Protein AF-A0ABD7A710-F1 (afdb_monomer)

Mean predicted aligned error: 5.34 Å

Foldseek 3Di:
DDDDPDQPVVLCVVQVVLLVLLVCLQPDDDVVLPRDRDNVSVVLSVCCRPVVDDDDSDPVVSDDDD

pLDDT: mean 88.85, std 14.99, range [42.16, 98.25]

Solvent-accessible surface area (backbone atoms only — not comparable to full-atom values): 4151 Å² total; per-residue (Å²): 134,90,80,67,97,73,60,62,61,63,57,51,67,77,38,44,70,39,53,53,52,18,53,46,38,44,72,44,68,39,74,90,80,71,39,69,52,42,52,65,60,42,49,45,53,48,37,33,66,76,71,67,47,84,65,85,88,53,60,79,78,72,60,80,83,129

Organism: NCBI:txid111844

Radius of gyration: 13.43 Å; Cα contacts (8 Å, |Δi|>4): 58; chains: 1; bounding box: 37×26×33 Å

Secondary structure (DSSP, 8-state):
--S-TTS-HHHHHHHHHHHHHHHHHHH--BGGGTB----HHHHHHHHHHHT-------GGGGPPP-

Sequence (66 aa):
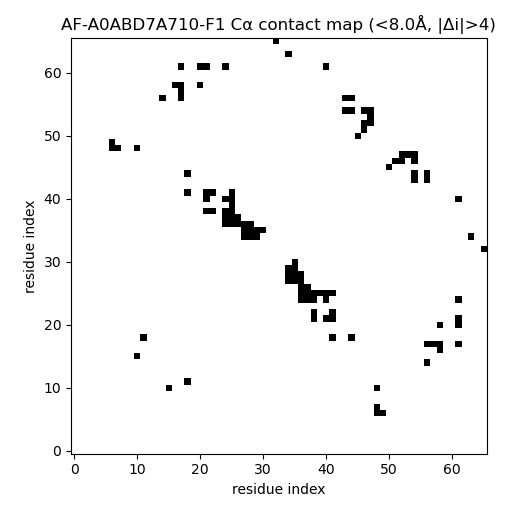MLGFKKINSQMFAEHSLYFINALVRANYENLREGVFATDEYLVQFLENLLLSETHLLRNRDLRIRE

Structure (mmCIF, N/CA/C/O backbone):
data_AF-A0ABD7A710-F1
#
_entry.id   AF-A0ABD7A710-F1
#
loop_
_atom_site.group_PDB
_atom_site.id
_atom_site.type_symbol
_atom_site.label_atom_id
_atom_site.label_alt_id
_atom_site.label_comp_id
_atom_site.label_asym_id
_atom_site.label_entity_id
_atom_site.label_seq_id
_atom_site.pdbx_PDB_ins_code
_atom_site.Cartn_x
_atom_site.Cartn_y
_atom_site.Cartn_z
_atom_site.occupancy
_atom_site.B_iso_or_equiv
_atom_site.auth_seq_id
_atom_site.auth_comp_id
_atom_site.auth_asym_id
_atom_site.auth_atom_id
_atom_site.pdbx_PDB_model_num
ATOM 1 N N . MET A 1 1 ? -18.291 18.447 5.473 1.00 42.16 1 MET A N 1
ATOM 2 C CA . MET A 1 1 ? -17.097 17.581 5.383 1.00 42.16 1 MET A CA 1
ATOM 3 C C . MET A 1 1 ? -17.583 16.139 5.452 1.00 42.16 1 MET A C 1
ATOM 5 O O . MET A 1 1 ? -17.918 15.659 6.530 1.00 42.16 1 MET A O 1
ATOM 9 N N . LEU A 1 2 ? -17.798 15.518 4.289 1.00 45.44 2 LEU A N 1
ATOM 10 C CA . LEU A 1 2 ? -18.331 14.159 4.195 1.00 45.44 2 LEU A CA 1
ATOM 11 C C . LEU A 1 2 ? -17.234 13.155 4.571 1.00 45.44 2 LEU A C 1
ATOM 13 O O . LEU A 1 2 ? -16.274 12.978 3.837 1.00 45.44 2 LEU A O 1
ATOM 17 N N . GLY A 1 3 ? -17.415 12.534 5.737 1.00 48.38 3 GLY A N 1
ATOM 18 C CA . GLY A 1 3 ? -17.317 11.083 5.857 1.00 48.38 3 GLY A CA 1
ATOM 19 C C . GLY A 1 3 ? -15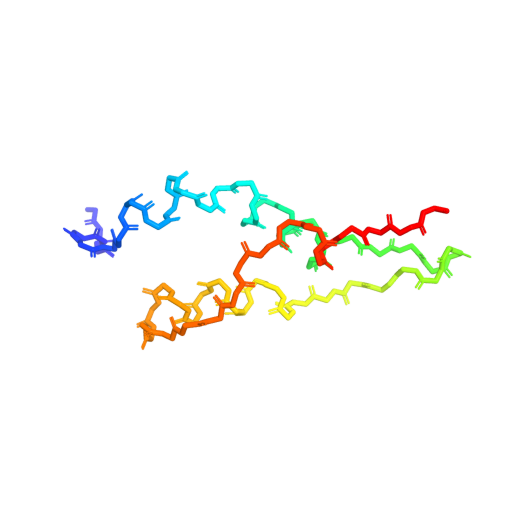.947 10.452 6.049 1.00 48.38 3 GLY A C 1
ATOM 20 O O . GLY A 1 3 ? -15.606 9.631 5.231 1.00 48.38 3 GLY A O 1
ATOM 21 N N . PHE A 1 4 ? -15.251 10.694 7.167 1.00 57.12 4 PHE A N 1
ATOM 22 C CA . PHE A 1 4 ? -14.247 9.747 7.706 1.00 57.12 4 PHE A CA 1
ATOM 23 C C . PHE A 1 4 ? -14.150 9.824 9.236 1.00 57.12 4 PHE A C 1
ATOM 25 O O . PHE A 1 4 ? -13.070 9.827 9.817 1.00 57.12 4 PHE A O 1
ATOM 32 N N . LYS A 1 5 ? -15.287 9.915 9.936 1.00 51.28 5 LYS A N 1
ATOM 33 C CA . LYS A 1 5 ? -15.315 10.207 11.385 1.00 51.28 5 LYS A CA 1
ATOM 34 C C . LYS A 1 5 ? -14.712 9.094 12.269 1.00 51.28 5 LYS A C 1
ATOM 36 O O . LYS A 1 5 ? -14.663 9.261 13.483 1.00 51.28 5 LYS A O 1
ATOM 41 N N . LYS A 1 6 ? -14.280 7.974 11.675 1.00 55.12 6 LYS A N 1
ATOM 42 C CA . LYS A 1 6 ? -13.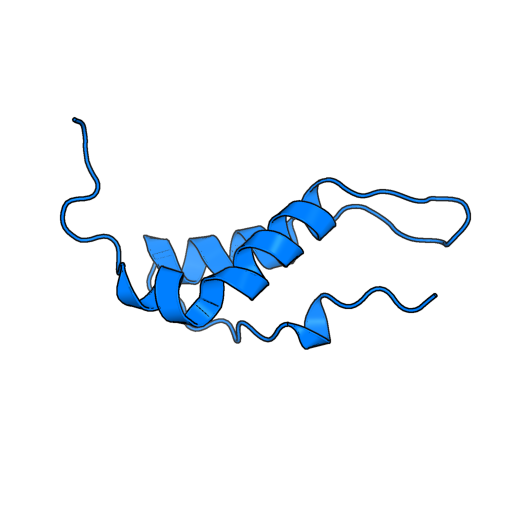645 6.834 12.353 1.00 55.12 6 LYS A CA 1
ATOM 43 C C . LYS A 1 6 ? -12.790 5.953 11.425 1.00 55.12 6 LYS A C 1
ATOM 45 O O . LYS A 1 6 ? -12.619 4.776 11.716 1.00 55.12 6 LYS A O 1
ATOM 50 N N . ILE A 1 7 ? -12.263 6.478 10.312 1.00 58.75 7 ILE A N 1
ATOM 51 C CA . ILE A 1 7 ? -11.178 5.735 9.651 1.00 58.75 7 ILE A CA 1
ATOM 52 C C . ILE A 1 7 ? -9.997 5.739 10.615 1.00 58.75 7 ILE A C 1
ATOM 54 O O . ILE A 1 7 ? -9.697 6.778 11.201 1.00 58.75 7 ILE A O 1
ATOM 58 N N . ASN A 1 8 ? -9.410 4.563 10.825 1.00 64.19 8 ASN A N 1
ATOM 59 C CA . ASN A 1 8 ? -8.378 4.277 11.813 1.00 64.19 8 ASN A CA 1
ATOM 60 C C . ASN A 1 8 ? -7.165 5.211 11.611 1.00 64.19 8 ASN A C 1
ATOM 62 O O . ASN A 1 8 ? -6.212 4.878 10.912 1.00 64.19 8 ASN A O 1
ATOM 66 N N . SER A 1 9 ? -7.202 6.413 12.197 1.00 71.88 9 SER A N 1
ATOM 67 C CA . SER 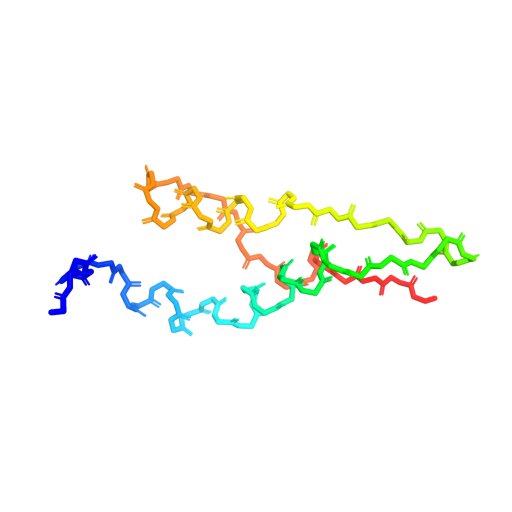A 1 9 ? -6.134 7.419 12.084 1.00 71.88 9 SER A CA 1
ATOM 68 C C . SER A 1 9 ? -4.800 6.873 12.584 1.00 71.88 9 SER A C 1
ATOM 70 O O . SER A 1 9 ? -3.742 7.256 12.094 1.00 71.88 9 SER A O 1
ATOM 72 N N . GLN A 1 10 ? -4.871 5.925 13.516 1.00 83.94 10 GLN A N 1
ATOM 73 C CA . GLN A 1 10 ? -3.744 5.171 14.027 1.00 83.94 10 GLN A CA 1
ATOM 74 C C . GLN A 1 10 ? -3.062 4.321 12.943 1.00 83.94 10 GLN A C 1
ATOM 76 O O . GLN A 1 10 ? -1.844 4.360 12.838 1.00 83.94 10 GLN A O 1
ATOM 81 N N . MET A 1 11 ? -3.819 3.652 12.067 1.00 85.50 11 MET A N 1
ATOM 82 C CA . MET A 1 11 ? -3.260 2.847 10.971 1.00 85.50 11 MET A CA 1
ATOM 83 C C . MET A 1 11 ? -2.514 3.724 9.955 1.00 85.50 11 MET A C 1
ATOM 85 O O . MET A 1 11 ? -1.403 3.392 9.547 1.00 85.50 11 MET A O 1
ATOM 89 N N . PHE A 1 12 ? -3.061 4.901 9.627 1.00 85.00 12 PHE A N 1
ATOM 90 C CA . PHE A 1 12 ? -2.346 5.890 8.812 1.00 85.00 12 PHE A CA 1
ATOM 91 C C . PHE A 1 12 ? -1.082 6.415 9.497 1.00 85.00 12 PHE A C 1
ATOM 93 O O . PHE A 1 12 ? -0.063 6.579 8.833 1.00 85.00 12 PHE A O 1
ATOM 100 N N . ALA A 1 13 ? -1.125 6.683 10.804 1.00 87.50 13 ALA A N 1
ATOM 101 C CA . ALA A 1 13 ? 0.047 7.145 11.542 1.00 87.50 13 ALA A CA 1
ATOM 102 C C . ALA A 1 13 ? 1.159 6.080 11.558 1.00 87.50 13 ALA A C 1
ATOM 104 O O . ALA A 1 13 ? 2.313 6.393 11.265 1.00 87.50 13 ALA A O 1
ATOM 105 N N . GLU A 1 14 ? 0.799 4.822 11.823 1.00 92.75 14 GLU A N 1
ATOM 106 C CA . GLU A 1 14 ? 1.718 3.681 11.914 1.00 92.75 14 GLU A CA 1
ATOM 107 C C . GLU A 1 14 ? 2.304 3.274 10.550 1.00 92.75 14 GLU A C 1
ATOM 109 O O . GLU A 1 14 ? 3.479 2.914 10.462 1.00 92.75 14 GLU A O 1
ATOM 114 N N . HIS A 1 15 ? 1.522 3.379 9.469 1.00 95.12 15 HIS A N 1
ATOM 115 C CA . HIS A 1 15 ? 1.899 2.907 8.130 1.00 95.12 15 HIS A CA 1
ATOM 116 C C . HIS A 1 15 ? 2.016 4.018 7.072 1.00 95.12 15 HIS A C 1
ATOM 118 O O . HIS A 1 15 ? 2.011 3.738 5.873 1.00 95.12 15 HIS A O 1
ATOM 124 N N . SER A 1 16 ? 2.187 5.274 7.488 1.00 95.00 16 SER A N 1
ATOM 125 C CA . SER A 1 16 ? 2.298 6.439 6.591 1.00 95.00 16 SER A CA 1
ATOM 126 C C . SER A 1 16 ? 3.347 6.263 5.485 1.00 95.00 16 SER A C 1
ATOM 128 O O . SER A 1 16 ? 3.048 6.452 4.307 1.00 95.00 16 SER A O 1
ATOM 130 N N . LEU A 1 17 ? 4.564 5.838 5.840 1.00 96.69 17 LEU A N 1
ATOM 131 C CA . LEU A 1 17 ? 5.639 5.613 4.868 1.00 96.69 17 LEU A CA 1
ATOM 132 C C . LEU A 1 17 ? 5.311 4.480 3.884 1.00 96.69 17 LEU A C 1
ATOM 134 O O . LEU A 1 17 ? 5.631 4.587 2.703 1.00 96.69 17 LEU A O 1
ATOM 138 N N . TYR A 1 18 ? 4.641 3.422 4.353 1.00 97.62 18 TYR A N 1
ATOM 139 C CA . TYR A 1 18 ? 4.204 2.327 3.4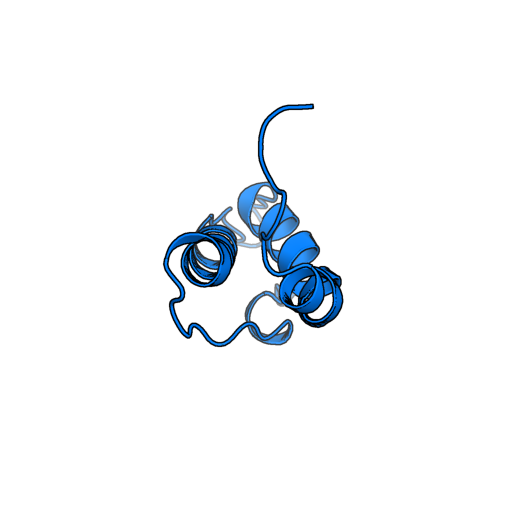85 1.00 97.62 18 TYR A CA 1
ATOM 140 C C . TYR A 1 18 ? 3.206 2.837 2.449 1.00 97.62 18 TYR A C 1
ATOM 142 O O . TYR A 1 18 ? 3.367 2.556 1.268 1.00 97.62 18 TYR A O 1
ATOM 150 N N . PHE A 1 19 ? 2.221 3.634 2.872 1.00 96.81 19 PHE A N 1
ATOM 151 C CA . PHE A 1 19 ? 1.236 4.227 1.971 1.00 96.81 19 PHE A CA 1
ATOM 152 C C . PHE A 1 19 ? 1.888 5.113 0.901 1.00 96.81 19 PHE A C 1
ATOM 154 O O . PHE A 1 19 ? 1.579 4.985 -0.281 1.00 96.81 19 PHE A O 1
ATOM 161 N N . ILE A 1 20 ? 2.844 5.963 1.288 1.00 96.56 20 ILE A N 1
ATOM 162 C CA . ILE A 1 20 ? 3.582 6.809 0.336 1.00 96.56 20 ILE A CA 1
ATOM 163 C C . ILE A 1 20 ? 4.369 5.946 -0.656 1.00 96.56 20 ILE A C 1
ATOM 165 O O . ILE A 1 20 ? 4.290 6.164 -1.863 1.00 96.56 20 ILE A O 1
ATOM 169 N N . ASN A 1 21 ? 5.088 4.935 -0.169 1.00 97.56 21 ASN A N 1
ATOM 170 C CA . ASN A 1 21 ? 5.827 4.018 -1.033 1.00 97.56 21 ASN A CA 1
ATOM 171 C C . ASN A 1 21 ? 4.886 3.237 -1.962 1.00 97.56 21 ASN A C 1
ATOM 173 O O . ASN A 1 21 ? 5.233 2.997 -3.116 1.00 97.56 21 ASN A O 1
ATOM 177 N N . ALA A 1 22 ? 3.693 2.866 -1.494 1.00 98.06 22 ALA A N 1
ATOM 178 C CA . ALA A 1 22 ? 2.690 2.176 -2.296 1.00 98.06 22 ALA A CA 1
ATOM 179 C C . ALA A 1 22 ? 2.184 3.074 -3.431 1.00 98.06 22 ALA A C 1
ATOM 181 O O . ALA A 1 22 ? 2.081 2.619 -4.566 1.00 98.06 22 ALA A O 1
ATOM 182 N N . LEU A 1 23 ? 1.965 4.366 -3.163 1.00 98.00 23 LEU A N 1
ATOM 183 C CA . LEU A 1 23 ? 1.638 5.347 -4.202 1.00 98.00 23 LEU A CA 1
ATOM 184 C C . LEU A 1 23 ? 2.762 5.492 -5.231 1.00 98.00 23 LEU A C 1
ATOM 186 O O . LEU A 1 23 ? 2.476 5.568 -6.425 1.00 98.00 23 LEU A O 1
ATOM 190 N N . VAL A 1 24 ? 4.026 5.493 -4.798 1.00 97.12 24 VAL A N 1
ATOM 191 C CA . VAL A 1 24 ? 5.168 5.491 -5.725 1.00 97.12 24 VAL A CA 1
ATOM 192 C C . VAL A 1 24 ? 5.144 4.229 -6.582 1.00 97.12 24 VAL A C 1
ATOM 194 O O . VAL A 1 24 ? 5.210 4.337 -7.799 1.00 97.12 24 VAL A O 1
ATOM 197 N N . ARG A 1 25 ? 4.977 3.040 -5.992 1.00 97.75 25 ARG A N 1
ATOM 198 C CA . ARG A 1 25 ? 4.907 1.776 -6.747 1.00 97.75 25 ARG A CA 1
ATOM 199 C C . ARG A 1 25 ? 3.732 1.719 -7.724 1.00 97.75 25 ARG A C 1
ATOM 201 O O . ARG A 1 25 ? 3.898 1.150 -8.796 1.00 97.75 25 ARG A O 1
ATOM 208 N N . ALA A 1 26 ? 2.606 2.348 -7.399 1.00 98.12 26 ALA A N 1
ATOM 209 C CA . ALA A 1 26 ? 1.442 2.422 -8.279 1.00 98.12 26 ALA A CA 1
ATOM 210 C C . ALA A 1 26 ? 1.620 3.386 -9.464 1.00 98.12 26 ALA A C 1
ATOM 212 O O . ALA A 1 26 ? 0.928 3.238 -10.465 1.00 98.12 26 ALA A O 1
ATOM 213 N N . ASN A 1 27 ? 2.525 4.369 -9.367 1.00 97.44 27 ASN A N 1
ATOM 214 C CA . ASN A 1 27 ? 2.673 5.428 -10.376 1.00 97.44 27 ASN A CA 1
ATOM 215 C C . ASN A 1 27 ? 4.060 5.488 -11.037 1.00 97.44 27 ASN A C 1
ATOM 217 O O . ASN A 1 27 ? 4.254 6.260 -11.974 1.00 97.44 27 ASN A O 1
ATOM 221 N N . TYR A 1 28 ? 5.035 4.722 -10.553 1.00 96.06 28 TYR A N 1
ATOM 222 C CA . TYR A 1 28 ? 6.392 4.702 -11.085 1.00 96.06 28 TYR A CA 1
ATOM 223 C C . TYR A 1 28 ? 6.602 3.499 -12.002 1.00 96.06 28 TYR A C 1
ATOM 225 O O . TYR A 1 28 ? 6.475 2.350 -11.580 1.00 96.06 28 TYR A O 1
ATOM 233 N N . GLU A 1 29 ? 6.999 3.781 -13.240 1.00 96.25 29 GLU A N 1
ATOM 234 C CA . GLU A 1 29 ? 7.387 2.789 -14.236 1.00 96.25 29 GLU A CA 1
ATOM 235 C C . GLU A 1 29 ? 8.762 3.147 -14.811 1.00 96.25 29 GLU A C 1
ATOM 237 O O . GLU A 1 29 ? 9.037 4.300 -15.149 1.00 96.25 29 GLU A O 1
ATOM 242 N N . ASN A 1 30 ? 9.633 2.149 -14.929 1.00 95.62 30 ASN A N 1
ATOM 243 C CA . ASN A 1 30 ? 10.922 2.263 -15.594 1.00 95.62 30 ASN A CA 1
ATOM 244 C C . ASN A 1 30 ? 11.235 0.962 -16.343 1.00 95.62 30 ASN A C 1
ATOM 246 O O . ASN A 1 30 ? 11.877 0.052 -15.821 1.00 95.62 30 ASN A O 1
ATOM 250 N N . LEU A 1 31 ? 10.802 0.904 -17.604 1.00 94.56 31 LEU A N 1
ATOM 251 C CA . LEU A 1 31 ? 10.945 -0.273 -18.465 1.00 94.56 31 LEU A CA 1
ATOM 252 C C . LEU A 1 31 ? 12.403 -0.656 -18.751 1.00 94.56 31 LEU A C 1
ATOM 254 O O . LEU A 1 31 ? 12.683 -1.826 -18.997 1.00 94.56 31 LEU A O 1
ATOM 258 N N . ARG A 1 32 ? 13.332 0.309 -18.725 1.00 94.88 32 ARG A N 1
ATOM 259 C CA . ARG A 1 32 ? 14.760 0.039 -18.967 1.00 94.88 32 ARG A CA 1
ATOM 260 C C . ARG A 1 32 ? 15.370 -0.782 -17.838 1.00 94.88 32 ARG A C 1
ATOM 262 O O . ARG A 1 32 ? 16.142 -1.691 -18.108 1.00 94.88 32 ARG A O 1
ATOM 269 N N . GLU A 1 33 ? 14.947 -0.497 -16.612 1.00 93.69 33 GLU A N 1
ATOM 270 C CA . GLU A 1 33 ? 15.369 -1.201 -15.398 1.00 93.69 33 GLU A CA 1
ATOM 271 C C . GLU A 1 33 ? 14.392 -2.331 -15.008 1.00 93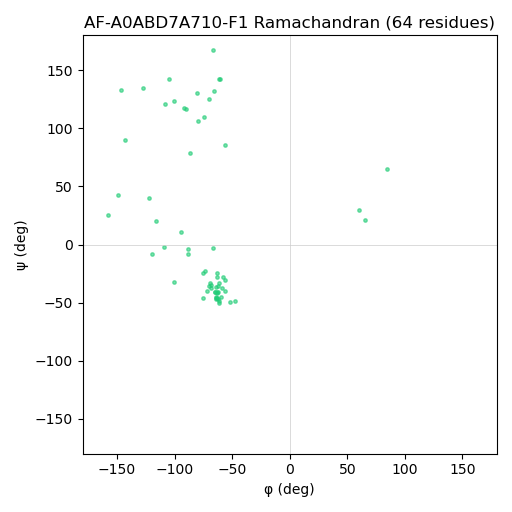.69 33 GLU A C 1
ATOM 273 O O . GLU A 1 33 ? 14.455 -2.870 -13.907 1.00 93.69 33 GLU A O 1
ATOM 278 N N . GLY A 1 34 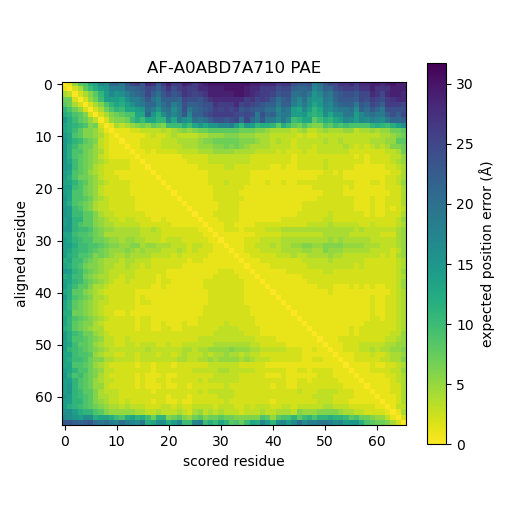? 13.448 -2.691 -15.890 1.00 94.81 34 GLY A N 1
ATOM 279 C CA . GLY A 1 34 ? 12.471 -3.760 -15.642 1.00 94.81 34 GLY A CA 1
ATOM 280 C C . GLY A 1 34 ? 11.483 -3.473 -14.506 1.00 94.81 34 GLY A C 1
ATOM 281 O O . GLY A 1 34 ? 10.901 -4.402 -13.943 1.00 94.81 34 GLY A O 1
ATOM 282 N N . VAL A 1 35 ? 11.288 -2.203 -14.147 1.00 95.19 35 VAL A N 1
ATOM 283 C CA . VAL A 1 35 ? 10.349 -1.786 -13.105 1.00 95.19 35 VAL A CA 1
ATOM 284 C C . VAL A 1 35 ? 9.000 -1.479 -13.734 1.00 95.19 35 VAL A C 1
ATOM 286 O O . VAL A 1 35 ? 8.868 -0.535 -14.511 1.00 95.19 35 VAL A O 1
ATOM 289 N N . PHE A 1 36 ? 7.987 -2.241 -13.341 1.00 96.25 36 PHE A N 1
ATOM 290 C CA . PHE A 1 36 ? 6.601 -2.022 -13.740 1.00 96.25 36 PHE A CA 1
ATOM 291 C C . PHE A 1 36 ? 5.810 -1.414 -12.584 1.00 96.25 36 PHE A C 1
ATOM 293 O O . PHE A 1 36 ? 6.014 -1.790 -11.420 1.00 96.25 36 PHE A O 1
ATOM 300 N N . ALA A 1 37 ? 4.902 -0.498 -12.914 1.00 97.06 37 ALA A N 1
ATOM 301 C CA . ALA A 1 37 ? 3.938 0.006 -11.950 1.00 97.06 37 ALA A CA 1
ATOM 302 C C . ALA A 1 37 ? 3.052 -1.145 -11.438 1.00 97.06 37 ALA A C 1
ATOM 304 O O . ALA A 1 37 ? 2.705 -2.064 -12.181 1.00 97.06 37 ALA A O 1
ATOM 305 N N . THR A 1 38 ? 2.704 -1.109 -10.154 1.00 97.81 38 THR A N 1
ATOM 306 C CA . THR A 1 38 ? 1.803 -2.082 -9.521 1.00 97.81 38 THR A CA 1
ATOM 307 C C . THR A 1 38 ? 0.982 -1.418 -8.425 1.00 97.81 38 THR A C 1
ATOM 309 O O . THR A 1 38 ? 1.516 -0.690 -7.584 1.00 97.81 38 THR A O 1
ATOM 312 N N . ASP A 1 39 ? -0.321 -1.677 -8.427 1.00 98.12 39 ASP A N 1
ATOM 313 C CA . ASP A 1 39 ? -1.276 -1.203 -7.428 1.00 98.12 39 ASP A CA 1
ATOM 314 C C . ASP A 1 39 ? -1.418 -2.152 -6.229 1.00 98.12 39 ASP A C 1
ATOM 316 O O . ASP A 1 39 ? -2.010 -1.765 -5.224 1.00 98.12 39 ASP A O 1
ATOM 320 N N . GLU A 1 40 ? -0.819 -3.344 -6.280 1.00 98.12 40 GLU A N 1
ATOM 321 C CA . GLU A 1 40 ? -0.946 -4.404 -5.272 1.00 98.12 40 GLU A CA 1
ATOM 322 C C . GLU A 1 40 ? -0.759 -3.893 -3.833 1.00 98.12 40 GLU A C 1
ATOM 324 O O . GLU A 1 40 ? -1.582 -4.144 -2.955 1.00 98.12 40 GLU A O 1
ATOM 329 N N . TYR A 1 41 ? 0.299 -3.119 -3.583 1.00 98.12 41 TYR A N 1
ATOM 330 C CA . TYR A 1 41 ? 0.596 -2.589 -2.247 1.00 98.12 41 TYR A CA 1
ATOM 331 C C . TYR A 1 41 ? -0.412 -1.531 -1.790 1.00 98.12 41 TYR A C 1
ATOM 333 O O . TYR A 1 41 ? -0.702 -1.405 -0.600 1.00 98.12 41 TYR A O 1
ATOM 341 N N . LEU A 1 42 ? -0.941 -0.751 -2.733 1.00 97.94 42 LEU A N 1
ATOM 342 C CA . LEU A 1 42 ? -1.956 0.252 -2.440 1.00 97.94 42 LEU A CA 1
ATOM 343 C C . LEU A 1 42 ? -3.293 -0.428 -2.128 1.00 97.94 42 LEU A C 1
ATOM 345 O O . LEU A 1 42 ? -3.970 -0.023 -1.185 1.00 97.94 42 LEU A O 1
ATOM 349 N N . VAL A 1 43 ? -3.628 -1.490 -2.863 1.00 98.25 43 VAL A N 1
ATOM 350 C CA . VAL A 1 43 ? -4.805 -2.329 -2.616 1.00 98.25 43 VAL A CA 1
ATOM 351 C C . VAL A 1 43 ? -4.722 -2.973 -1.231 1.00 98.25 43 VAL A C 1
ATOM 353 O O . VAL A 1 43 ? -5.627 -2.747 -0.436 1.00 98.25 43 VAL A O 1
ATOM 356 N N . GLN A 1 44 ? -3.605 -3.615 -0.867 1.00 97.75 44 GLN A N 1
ATOM 357 C CA . GLN A 1 44 ? -3.417 -4.201 0.473 1.00 97.75 44 GLN A CA 1
ATOM 358 C C . GLN A 1 44 ? -3.598 -3.176 1.605 1.00 97.75 44 GLN A C 1
ATOM 360 O O . GLN A 1 44 ? -4.192 -3.468 2.645 1.00 97.75 44 GLN A O 1
ATOM 365 N N . PHE A 1 45 ? -3.098 -1.949 1.418 1.00 96.50 45 PHE A N 1
ATOM 366 C CA . PHE A 1 45 ? -3.309 -0.874 2.386 1.00 96.50 45 PHE A CA 1
ATOM 367 C C . PHE A 1 45 ? -4.798 -0.512 2.508 1.00 96.50 45 PHE A C 1
ATOM 369 O O . PHE A 1 45 ? -5.316 -0.379 3.617 1.00 96.50 45 PHE A O 1
ATOM 376 N N . LEU A 1 46 ? -5.502 -0.355 1.383 1.00 95.12 46 LEU A N 1
ATOM 377 C CA . LEU A 1 46 ? -6.923 -0.003 1.366 1.00 95.12 46 LEU A CA 1
ATOM 378 C C . LEU A 1 46 ? -7.816 -1.129 1.901 1.00 95.12 46 LEU A C 1
ATOM 380 O O . LEU A 1 46 ? -8.792 -0.838 2.587 1.00 95.12 46 LEU A O 1
ATOM 384 N N . GLU A 1 47 ? -7.474 -2.389 1.656 1.00 95.56 47 GLU A N 1
ATOM 385 C CA . GLU A 1 47 ? -8.165 -3.559 2.203 1.00 95.56 47 GLU A CA 1
ATOM 386 C C . GLU A 1 47 ? -8.045 -3.603 3.731 1.00 95.56 47 GLU A C 1
ATOM 388 O O . GLU A 1 47 ? -9.060 -3.694 4.428 1.00 95.56 47 GLU A O 1
ATOM 393 N N . ASN A 1 48 ? -6.843 -3.393 4.281 1.00 94.25 48 ASN A N 1
ATOM 394 C CA . ASN A 1 48 ? -6.667 -3.248 5.730 1.00 94.25 48 ASN A CA 1
ATOM 395 C C . ASN A 1 48 ? -7.487 -2.076 6.294 1.00 94.25 48 ASN A C 1
ATOM 397 O O . ASN A 1 48 ? -8.026 -2.152 7.398 1.00 94.25 48 ASN A O 1
ATOM 401 N N . LEU A 1 49 ? -7.576 -0.972 5.547 1.00 91.56 49 LEU A N 1
ATOM 402 C CA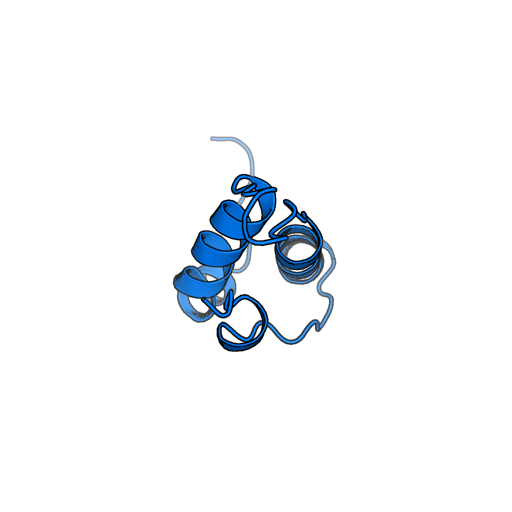 . LEU A 1 49 ? -8.233 0.254 5.997 1.00 91.56 49 LEU A CA 1
ATOM 403 C C . LEU A 1 49 ? -9.764 0.167 5.974 1.00 91.56 49 LEU A C 1
ATOM 405 O O . LEU A 1 49 ? -10.424 0.637 6.901 1.00 91.56 49 LEU A O 1
ATOM 409 N N . LEU A 1 50 ? -10.322 -0.352 4.881 1.00 90.81 50 LEU A N 1
ATOM 410 C CA . LEU A 1 50 ? -11.749 -0.289 4.560 1.00 90.81 50 LEU A CA 1
ATOM 411 C C . LEU A 1 50 ? -12.472 -1.593 4.883 1.00 90.81 50 LEU A C 1
ATOM 413 O O . LEU A 1 50 ? -13.646 -1.560 5.248 1.00 90.81 50 LEU A O 1
ATOM 417 N N . LEU A 1 51 ? -11.778 -2.722 4.748 1.00 92.50 51 LEU A N 1
ATOM 418 C CA . LEU A 1 51 ? -12.342 -4.062 4.907 1.00 92.50 51 LEU A CA 1
ATOM 419 C C . LEU A 1 51 ? -11.854 -4.752 6.186 1.00 92.50 51 LEU A C 1
ATOM 421 O O . LEU A 1 51 ? -12.341 -5.824 6.522 1.00 92.50 51 LEU A O 1
ATOM 425 N N . SER A 1 52 ? -10.973 -4.098 6.954 1.00 89.12 52 SER A N 1
ATOM 426 C CA . SER A 1 52 ? -10.359 -4.652 8.172 1.00 89.12 52 SER A CA 1
ATOM 427 C C . SER A 1 52 ? -9.552 -5.931 7.919 1.00 89.12 52 SER A C 1
ATOM 429 O O . SER A 1 52 ? -9.443 -6.775 8.808 1.00 89.12 52 SER A O 1
ATOM 431 N N . GLU A 1 53 ? -8.981 -6.065 6.719 1.00 95.56 53 GLU A N 1
ATOM 432 C CA . GLU A 1 53 ? -8.033 -7.135 6.402 1.00 95.56 53 GLU A CA 1
ATOM 433 C C . GLU A 1 53 ? -6.723 -6.990 7.195 1.00 95.56 53 GLU A C 1
ATOM 435 O O . GLU A 1 53 ? -6.447 -5.967 7.834 1.00 95.56 53 GLU A O 1
ATOM 440 N N . THR A 1 54 ? -5.901 -8.042 7.176 1.00 95.38 54 THR A N 1
ATOM 441 C CA . THR A 1 54 ? -4.668 -8.127 7.976 1.00 95.38 54 THR A CA 1
ATOM 442 C C . THR A 1 54 ? -3.415 -8.357 7.131 1.00 95.38 54 THR A C 1
ATOM 444 O O . THR A 1 54 ? -2.528 -9.128 7.509 1.00 95.38 54 THR A O 1
ATOM 447 N N . HIS A 1 55 ? -3.315 -7.700 5.975 1.00 97.44 55 HIS A N 1
ATOM 448 C CA . HIS A 1 55 ? -2.103 -7.712 5.157 1.00 97.44 55 HIS A CA 1
ATOM 449 C C . HIS A 1 55 ? -0.911 -7.134 5.929 1.00 97.44 55 HIS A C 1
ATOM 451 O O . HIS A 1 55 ? -1.030 -6.163 6.682 1.00 97.44 55 HIS A O 1
ATOM 457 N N . LEU A 1 56 ? 0.273 -7.717 5.727 1.00 96.69 56 LEU A N 1
ATOM 458 C CA . LEU A 1 56 ? 1.503 -7.243 6.357 1.00 96.69 56 LEU A CA 1
ATOM 459 C C . LEU A 1 56 ? 2.065 -6.030 5.608 1.00 96.69 56 LEU A C 1
ATOM 461 O O . LEU A 1 56 ? 2.696 -6.162 4.563 1.00 96.69 56 LEU A O 1
ATOM 465 N N . LEU A 1 57 ? 1.927 -4.845 6.199 1.00 97.06 57 LEU A N 1
ATOM 466 C CA . LEU A 1 57 ? 2.375 -3.589 5.596 1.00 97.06 57 LEU A CA 1
ATOM 467 C C . LEU A 1 57 ? 3.857 -3.294 5.906 1.00 97.06 57 LEU A C 1
ATOM 469 O O . LEU A 1 57 ? 4.189 -2.498 6.790 1.00 97.06 57 LEU A O 1
ATOM 473 N N . ARG A 1 58 ? 4.782 -3.950 5.190 1.00 97.31 58 ARG A N 1
ATOM 474 C CA . ARG A 1 58 ? 6.239 -3.808 5.398 1.00 97.31 58 ARG A CA 1
ATOM 475 C C . ARG A 1 58 ? 6.916 -3.031 4.267 1.00 97.31 58 ARG A C 1
ATOM 477 O O . ARG A 1 58 ? 6.966 -3.485 3.133 1.00 97.31 58 ARG A O 1
ATOM 484 N N . ASN A 1 59 ? 7.564 -1.912 4.597 1.00 96.62 59 ASN A N 1
ATOM 485 C CA . ASN A 1 59 ? 8.270 -1.064 3.619 1.00 96.62 59 ASN A CA 1
ATOM 486 C C . ASN A 1 59 ? 9.338 -1.798 2.790 1.00 96.62 59 ASN A C 1
ATOM 488 O O . ASN A 1 59 ? 9.575 -1.449 1.638 1.00 96.62 59 ASN A O 1
ATOM 492 N N . ARG A 1 60 ? 9.977 -2.830 3.357 1.00 95.94 60 ARG A N 1
ATOM 493 C CA . ARG A 1 60 ? 10.994 -3.623 2.647 1.00 95.94 60 ARG A CA 1
ATOM 494 C C . ARG A 1 60 ? 10.447 -4.372 1.430 1.00 95.94 60 ARG A C 1
ATOM 496 O O . ARG A 1 60 ? 11.227 -4.661 0.529 1.00 95.94 60 ARG A O 1
ATOM 503 N N . ASP A 1 61 ? 9.148 -4.665 1.417 1.00 95.88 61 ASP A N 1
ATOM 504 C CA . ASP A 1 61 ? 8.499 -5.395 0.328 1.00 95.88 61 ASP A CA 1
ATOM 505 C C . ASP A 1 61 ? 8.321 -4.477 -0.900 1.00 95.88 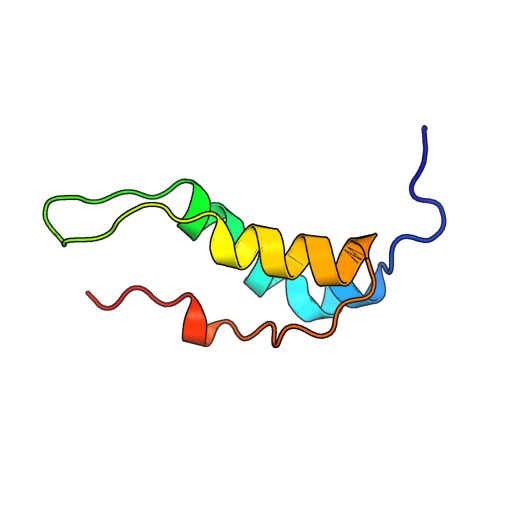61 ASP A C 1
ATOM 507 O O . ASP A 1 61 ? 8.348 -4.936 -2.035 1.00 95.88 61 ASP A O 1
ATOM 511 N N . LEU A 1 62 ? 8.268 -3.155 -0.689 1.00 96.50 62 LEU A N 1
ATOM 512 C CA . LEU A 1 62 ? 8.072 -2.152 -1.741 1.00 96.50 62 LEU A CA 1
ATOM 513 C C . LEU A 1 62 ? 9.385 -1.688 -2.382 1.00 96.50 62 LEU A C 1
ATOM 515 O O . LEU A 1 62 ? 9.370 -0.900 -3.331 1.00 96.50 62 LEU A O 1
ATOM 519 N N . ARG A 1 63 ? 10.533 -2.161 -1.892 1.00 94.25 63 ARG A N 1
ATOM 520 C CA . ARG A 1 63 ? 11.841 -1.699 -2.357 1.00 94.25 63 ARG A CA 1
ATOM 521 C C . ARG A 1 63 ? 12.115 -2.176 -3.784 1.00 94.25 63 ARG A C 1
ATOM 523 O O . ARG A 1 63 ? 12.102 -3.374 -4.055 1.00 94.25 63 ARG A O 1
ATOM 530 N N . ILE A 1 64 ? 12.415 -1.235 -4.673 1.00 90.31 64 ILE A N 1
ATOM 531 C CA . ILE A 1 64 ? 12.999 -1.524 -5.985 1.00 90.31 64 ILE A CA 1
ATOM 532 C C . ILE A 1 64 ? 14.499 -1.739 -5.758 1.00 90.31 64 ILE A C 1
ATOM 534 O O . ILE A 1 64 ? 15.127 -0.971 -5.029 1.00 90.31 64 ILE A O 1
ATOM 538 N N . ARG A 1 65 ? 15.050 -2.833 -6.287 1.00 79.69 65 ARG A N 1
ATOM 539 C CA . ARG A 1 65 ? 16.501 -3.037 -6.304 1.00 79.69 65 ARG A CA 1
ATOM 540 C C . ARG A 1 65 ? 17.009 -2.428 -7.603 1.00 79.69 65 ARG A C 1
ATOM 542 O O . ARG A 1 65 ? 16.564 -2.863 -8.659 1.00 79.69 65 ARG A O 1
ATOM 549 N N . GLU A 1 66 ? 17.843 -1.407 -7.470 1.00 58.97 66 GLU A N 1
ATOM 550 C CA . GLU A 1 66 ? 18.703 -0.907 -8.547 1.00 58.97 66 GLU A CA 1
ATOM 551 C C . GLU A 1 66 ? 19.819 -1.918 -8.845 1.00 58.97 66 GLU A C 1
ATOM 553 O O . GLU A 1 66 ? 20.216 -2.651 -7.900 1.00 58.97 66 GLU A O 1
#